Protein AF-A0A7J4PYP6-F1 (afdb_monomer_lite)

pLDDT: mean 80.67, std 8.99, range [39.91, 91.31]

Foldseek 3Di:
DPQFAAEDAPVCLVVCCVPVVVPCVVVVRRHDHDDPDDPVVVVVVRVPDGDWDDPDDPGPDIDTDQDDPPDDPVSSVVSVVVVVVVVCVPPNPVPDPWDWDDDPPDDIDTPD

Sequence (112 aa):
MLHSELLAQPSLMPQVAKALGQFLGPRN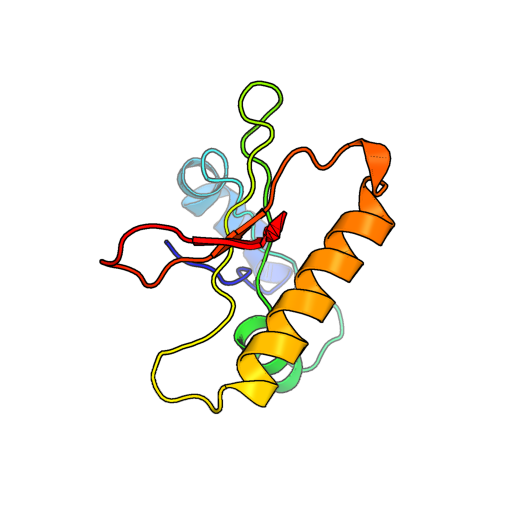KMPRPLIGMDVGKAVEETARSVFIRSKGKYLPTVHCMVATENMDVNAIAANIDEVVNAIIKRIGKQHIRSVYAKLTMSKPIRLI

Structure (mmCIF, N/CA/C/O backbone):
data_AF-A0A7J4PYP6-F1
#
_entry.id   AF-A0A7J4PYP6-F1
#
loop_
_atom_site.group_PDB
_atom_site.id
_atom_site.type_symbol
_atom_site.label_atom_id
_atom_site.label_alt_id
_atom_site.label_comp_id
_atom_site.label_asym_id
_atom_site.label_entity_id
_atom_site.label_seq_id
_atom_site.pdbx_PDB_ins_code
_atom_site.Cartn_x
_atom_site.Cartn_y
_atom_site.Cartn_z
_atom_site.occupancy
_atom_site.B_iso_or_equiv
_atom_site.auth_seq_id
_atom_site.auth_comp_id
_atom_site.auth_asym_id
_atom_site.auth_atom_id
_atom_site.pdbx_PDB_model_num
ATOM 1 N N . MET A 1 1 ? -3.802 12.523 -5.719 1.00 39.91 1 MET A N 1
ATOM 2 C CA . MET A 1 1 ? -2.715 11.542 -5.474 1.00 39.91 1 MET A CA 1
ATOM 3 C C . MET A 1 1 ? -2.772 10.511 -6.588 1.00 39.91 1 MET A C 1
ATOM 5 O O . MET A 1 1 ? -3.836 9.958 -6.786 1.00 39.91 1 MET A O 1
ATOM 9 N N . LEU A 1 2 ? -1.688 10.266 -7.331 1.00 42.44 2 LEU A N 1
ATOM 10 C CA . LEU A 1 2 ? -1.630 9.120 -8.257 1.00 42.44 2 LEU A CA 1
ATOM 11 C C . LEU A 1 2 ? -1.703 7.822 -7.434 1.00 42.44 2 LEU A C 1
ATOM 13 O O . LEU A 1 2 ? -0.788 7.581 -6.645 1.00 42.44 2 LEU A O 1
ATOM 17 N N . HIS A 1 3 ? -2.799 7.073 -7.539 1.00 54.75 3 HIS A N 1
ATOM 18 C CA . HIS A 1 3 ? -3.038 5.837 -6.776 1.00 54.75 3 HIS A CA 1
ATOM 19 C C . HIS A 1 3 ? -2.442 4.591 -7.452 1.00 54.75 3 HIS A C 1
ATOM 21 O O . HIS A 1 3 ? -2.402 3.530 -6.834 1.00 54.75 3 HIS A O 1
ATOM 27 N N . SER A 1 4 ? -1.961 4.735 -8.689 1.00 60.12 4 SER A N 1
ATOM 28 C CA . SER A 1 4 ? -1.439 3.652 -9.515 1.00 60.12 4 SER A CA 1
ATOM 29 C C . SER A 1 4 ? 0.073 3.466 -9.377 1.00 60.12 4 SER A C 1
ATOM 31 O O . SER A 1 4 ? 0.833 4.409 -9.119 1.00 60.12 4 SER A O 1
ATOM 33 N N . GLU A 1 5 ? 0.497 2.217 -9.551 1.00 70.12 5 GLU A N 1
ATOM 34 C CA . GLU A 1 5 ? 1.893 1.843 -9.747 1.00 70.12 5 GLU A CA 1
ATOM 35 C C . GLU A 1 5 ? 2.389 2.414 -11.088 1.00 70.12 5 GLU A C 1
ATOM 37 O O . GLU A 1 5 ? 1.638 2.499 -12.060 1.00 70.12 5 GLU A O 1
ATOM 42 N N . LEU A 1 6 ? 3.640 2.872 -11.133 1.00 79.69 6 LEU A N 1
ATOM 43 C CA . LEU A 1 6 ? 4.252 3.330 -12.379 1.00 79.69 6 LEU A CA 1
ATOM 44 C C . LEU A 1 6 ? 4.959 2.143 -13.020 1.00 79.69 6 LEU A C 1
ATOM 46 O O . LEU A 1 6 ? 5.733 1.459 -12.355 1.00 79.69 6 LEU A O 1
ATOM 50 N N . LEU A 1 7 ? 4.712 1.919 -14.303 1.00 82.00 7 LEU A N 1
ATOM 51 C CA . LEU A 1 7 ? 5.349 0.861 -15.075 1.00 82.00 7 LEU A CA 1
ATOM 52 C C . LEU A 1 7 ? 6.411 1.481 -15.978 1.00 82.00 7 LEU A C 1
ATOM 54 O O . LEU A 1 7 ? 6.186 2.538 -16.568 1.00 82.00 7 LEU A O 1
ATOM 58 N N . ALA A 1 8 ? 7.566 0.835 -16.092 1.00 83.00 8 ALA A N 1
ATOM 59 C CA . ALA A 1 8 ? 8.583 1.243 -17.052 1.00 83.00 8 ALA A CA 1
ATOM 60 C C . ALA A 1 8 ? 9.294 0.034 -17.661 1.00 83.00 8 ALA A C 1
ATOM 62 O O . ALA A 1 8 ? 9.459 -1.014 -17.029 1.00 83.00 8 ALA A O 1
ATOM 63 N N . GLN A 1 9 ? 9.716 0.192 -18.914 1.00 83.06 9 GLN A N 1
ATOM 64 C CA . GLN A 1 9 ? 10.488 -0.821 -19.616 1.00 83.06 9 GLN A CA 1
ATOM 65 C C . GLN A 1 9 ? 11.909 -0.894 -19.022 1.00 83.06 9 GLN A C 1
ATOM 67 O O . GLN A 1 9 ? 12.499 0.157 -18.750 1.00 83.06 9 GLN A O 1
ATOM 72 N N . PRO A 1 10 ? 12.489 -2.096 -18.829 1.00 83.56 10 PRO A N 1
ATOM 73 C CA . PRO A 1 10 ? 13.800 -2.248 -18.193 1.00 83.56 10 PRO A CA 1
ATOM 74 C C . PRO A 1 10 ? 14.926 -1.456 -18.872 1.00 83.56 10 PRO A C 1
ATOM 76 O O . PRO A 1 10 ? 15.783 -0.904 -18.186 1.00 83.56 10 PRO A O 1
ATOM 79 N N . SER A 1 11 ? 14.886 -1.331 -20.202 1.00 84.62 11 SER A N 1
ATOM 80 C CA . SER A 1 11 ? 15.855 -0.564 -21.000 1.00 84.62 11 SER A CA 1
ATOM 81 C C . SER A 1 11 ? 15.917 0.923 -20.631 1.00 84.62 11 SER A C 1
ATOM 83 O O . SER A 1 11 ? 16.969 1.545 -20.763 1.00 84.62 11 SER A O 1
ATOM 85 N N . LEU A 1 12 ? 14.814 1.495 -20.140 1.00 85.69 12 LEU A N 1
ATOM 86 C CA . LEU A 1 12 ? 14.694 2.921 -19.824 1.00 85.69 12 LEU A CA 1
ATOM 87 C C . LEU A 1 12 ? 14.910 3.233 -18.335 1.00 85.69 12 LEU A C 1
ATOM 89 O O . LEU A 1 12 ? 14.989 4.404 -17.959 1.00 85.69 12 LEU A O 1
ATOM 93 N N . MET A 1 13 ? 15.054 2.221 -17.475 1.00 86.12 13 MET A N 1
ATOM 94 C CA . MET A 1 13 ? 15.223 2.416 -16.029 1.00 86.12 13 MET A CA 1
ATOM 95 C C . MET A 1 13 ? 16.407 3.315 -15.635 1.00 86.12 13 MET A C 1
ATOM 97 O O . MET A 1 13 ? 16.220 4.139 -14.738 1.00 86.12 13 MET A O 1
ATOM 101 N N . PRO A 1 14 ? 17.585 3.264 -16.292 1.00 86.94 14 PRO A N 1
ATOM 102 C CA . PRO A 1 14 ? 18.684 4.177 -15.969 1.00 86.94 14 PRO A CA 1
ATOM 103 C C . PRO A 1 14 ? 18.323 5.651 -16.204 1.00 86.94 14 PRO A C 1
ATOM 105 O O . PRO A 1 14 ? 18.670 6.523 -15.404 1.00 86.94 14 PRO A O 1
ATOM 108 N N . GLN A 1 15 ? 17.580 5.937 -17.276 1.00 87.44 15 GLN A N 1
ATOM 109 C CA . GLN A 1 15 ? 17.133 7.293 -17.602 1.00 87.44 15 GLN A CA 1
ATOM 110 C C . GLN A 1 15 ? 16.035 7.761 -16.643 1.00 87.44 15 GLN A C 1
ATOM 112 O O . GLN A 1 15 ? 16.096 8.878 -16.129 1.00 87.44 15 GLN A O 1
ATOM 117 N N . VAL A 1 16 ? 15.071 6.887 -16.342 1.00 86.38 16 VAL A N 1
ATOM 118 C CA . VAL A 1 16 ? 13.986 7.153 -15.388 1.00 86.38 16 VAL A CA 1
ATOM 119 C C . VAL A 1 16 ? 14.536 7.402 -13.984 1.00 86.38 16 VAL A C 1
ATOM 121 O O . VAL A 1 16 ? 14.115 8.349 -13.323 1.00 86.38 16 VAL A O 1
ATOM 124 N N . ALA A 1 17 ? 15.514 6.615 -13.534 1.00 84.38 17 ALA A N 1
ATOM 125 C CA . ALA A 1 17 ? 16.160 6.813 -12.242 1.00 84.38 17 ALA A CA 1
ATOM 126 C C . ALA A 1 17 ? 16.876 8.170 -12.170 1.00 84.38 17 ALA A C 1
ATOM 128 O O . ALA A 1 17 ? 16.715 8.897 -11.190 1.00 84.38 17 ALA A O 1
ATOM 129 N N . LYS A 1 18 ? 17.609 8.550 -13.226 1.00 87.69 18 LYS A N 1
ATOM 130 C CA . LYS A 1 18 ? 18.333 9.827 -13.280 1.00 87.69 18 LYS A CA 1
ATOM 131 C C . LYS A 1 18 ? 17.394 11.037 -13.325 1.00 87.69 18 LYS A C 1
ATOM 133 O O . LYS A 1 18 ? 17.628 12.003 -12.607 1.00 87.69 18 LYS A O 1
ATOM 138 N N . ALA A 1 19 ? 16.349 10.993 -14.152 1.00 88.06 19 ALA A N 1
ATOM 139 C CA . ALA A 1 19 ? 15.453 12.131 -14.369 1.00 88.06 19 ALA A CA 1
ATOM 140 C C . ALA A 1 19 ? 14.334 12.235 -13.319 1.00 88.06 19 ALA A C 1
ATOM 142 O O . ALA A 1 19 ? 14.041 13.318 -12.819 1.00 88.06 19 ALA A O 1
ATOM 143 N N . LEU A 1 20 ? 13.696 11.112 -12.975 1.00 84.88 20 LEU A N 1
ATOM 144 C CA . LEU A 1 20 ? 12.503 11.073 -12.123 1.00 84.88 20 LEU A CA 1
ATOM 145 C C . LEU A 1 20 ? 12.787 10.571 -10.701 1.00 84.88 20 LEU A C 1
ATOM 147 O O . LEU A 1 20 ? 11.924 10.703 -9.832 1.00 84.88 20 LEU A O 1
ATOM 151 N N . GLY A 1 21 ? 13.984 10.045 -10.420 1.00 83.69 21 GLY A N 1
ATOM 152 C CA . GLY A 1 21 ? 14.340 9.506 -9.103 1.00 83.69 21 GLY A CA 1
ATOM 153 C C . GLY A 1 21 ? 14.227 10.529 -7.971 1.00 83.69 21 GLY A C 1
ATOM 154 O O . GLY A 1 21 ? 13.660 10.215 -6.924 1.00 83.69 21 GLY A O 1
ATOM 155 N N . GLN A 1 22 ? 14.666 11.773 -8.199 1.00 86.06 22 GLN A N 1
ATOM 156 C CA . GLN A 1 22 ? 14.588 12.846 -7.195 1.00 86.06 22 GLN A CA 1
ATOM 157 C C . GLN A 1 22 ? 13.139 13.206 -6.824 1.00 86.06 22 GLN A C 1
ATOM 159 O O . GLN A 1 22 ? 12.857 13.545 -5.677 1.00 86.06 22 GLN A O 1
ATOM 164 N N . PHE A 1 23 ? 12.201 13.082 -7.767 1.00 85.12 23 PHE A N 1
ATOM 165 C CA . PHE A 1 23 ? 10.788 13.410 -7.551 1.00 85.12 23 PHE A CA 1
ATOM 166 C C . PHE A 1 23 ? 9.978 12.225 -7.009 1.00 85.12 23 PHE A C 1
ATOM 168 O O . PHE A 1 23 ? 9.086 12.395 -6.171 1.00 85.12 23 PHE A O 1
ATOM 175 N N . LEU A 1 24 ? 10.261 11.017 -7.503 1.00 83.56 24 LEU A N 1
ATOM 176 C CA . LEU A 1 24 ? 9.517 9.800 -7.170 1.00 83.56 24 LEU A CA 1
ATOM 177 C C . LEU A 1 24 ? 10.020 9.118 -5.892 1.00 83.56 24 LEU A C 1
ATOM 179 O O . LEU A 1 24 ? 9.236 8.428 -5.235 1.00 83.56 24 LEU A O 1
ATOM 183 N N . GLY A 1 25 ? 11.281 9.338 -5.510 1.00 80.62 25 GLY A N 1
ATOM 184 C CA . GLY A 1 25 ? 11.888 8.817 -4.283 1.00 80.62 25 GLY A CA 1
ATOM 185 C C . GLY A 1 25 ? 11.168 9.287 -3.012 1.00 80.62 25 GLY A C 1
ATOM 186 O O . GLY A 1 25 ? 10.584 8.453 -2.322 1.00 80.62 25 GLY A O 1
ATOM 187 N N . PRO A 1 26 ? 11.086 10.605 -2.734 1.00 81.06 26 PRO A N 1
ATOM 188 C CA . PRO A 1 26 ? 10.410 11.136 -1.542 1.00 81.06 26 PRO A CA 1
ATOM 189 C C . PRO A 1 26 ? 8.924 10.779 -1.469 1.00 81.06 26 PRO A C 1
ATOM 191 O O . PRO A 1 26 ? 8.324 10.724 -0.397 1.00 81.06 26 PRO A O 1
ATOM 194 N N . ARG A 1 27 ? 8.304 10.532 -2.627 1.00 76.81 27 ARG A N 1
ATOM 195 C CA . ARG A 1 27 ? 6.901 10.127 -2.723 1.00 76.81 27 ARG A CA 1
ATOM 196 C C . ARG A 1 27 ? 6.684 8.630 -2.539 1.00 76.81 27 ARG A C 1
ATOM 198 O O . ARG A 1 27 ? 5.522 8.229 -2.516 1.00 76.81 27 ARG A O 1
ATOM 205 N N . ASN A 1 28 ? 7.749 7.831 -2.412 1.00 75.38 28 ASN A N 1
ATOM 206 C CA . ASN A 1 28 ? 7.696 6.376 -2.476 1.00 75.38 28 ASN A CA 1
ATOM 207 C C . ASN A 1 28 ? 6.862 5.947 -3.689 1.00 75.38 28 ASN A C 1
ATOM 209 O O . ASN A 1 28 ? 5.796 5.372 -3.514 1.00 75.38 28 ASN A O 1
ATOM 213 N N . LYS A 1 29 ? 7.287 6.283 -4.912 1.00 76.00 29 LYS A N 1
ATOM 214 C CA . LYS A 1 29 ? 6.610 5.891 -6.167 1.00 76.00 29 LYS A CA 1
ATOM 215 C C . LYS A 1 29 ? 7.592 5.433 -7.242 1.00 76.00 29 LYS A C 1
ATOM 217 O O . LYS A 1 29 ? 7.447 5.790 -8.406 1.00 76.00 29 LYS A O 1
ATOM 222 N N . MET A 1 30 ? 8.619 4.684 -6.849 1.00 80.19 30 MET A N 1
ATOM 223 C CA . MET A 1 30 ? 9.551 4.126 -7.828 1.00 80.19 30 MET A CA 1
ATOM 224 C C . MET A 1 30 ? 8.807 3.212 -8.817 1.00 80.19 30 MET A C 1
ATOM 226 O O . MET A 1 30 ? 7.978 2.416 -8.363 1.00 80.19 30 MET A O 1
ATOM 230 N N . PRO A 1 31 ? 9.069 3.337 -10.130 1.00 80.06 31 PRO A N 1
ATOM 231 C CA . PRO A 1 31 ? 8.427 2.499 -11.131 1.00 80.06 31 PRO A CA 1
ATOM 232 C C . PRO A 1 31 ? 8.865 1.039 -11.032 1.00 80.06 31 PRO A C 1
ATOM 234 O O . PRO A 1 31 ? 10.037 0.747 -10.790 1.00 80.06 31 PRO A O 1
ATOM 237 N N . ARG A 1 32 ? 7.927 0.122 -11.255 1.00 83.50 32 ARG A N 1
ATOM 238 C CA . ARG A 1 32 ? 8.184 -1.313 -11.337 1.00 83.50 32 ARG A CA 1
ATOM 239 C C . ARG A 1 32 ? 8.610 -1.680 -12.765 1.00 83.50 32 ARG A C 1
ATOM 241 O O . ARG A 1 32 ? 7.947 -1.262 -13.720 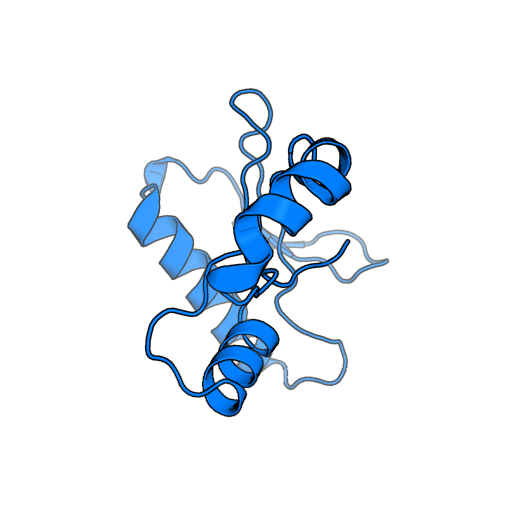1.00 83.50 32 ARG A O 1
ATOM 248 N N . PRO A 1 33 ? 9.701 -2.447 -12.940 1.00 80.44 33 PRO A N 1
ATOM 249 C CA . PRO A 1 33 ? 10.112 -2.911 -14.257 1.00 80.44 33 PRO A CA 1
ATOM 250 C C . PRO A 1 33 ? 9.125 -3.945 -14.800 1.00 80.44 33 PRO A C 1
ATOM 252 O O . PRO A 1 33 ? 8.758 -4.895 -14.106 1.00 80.44 33 PRO A O 1
ATOM 255 N N . LEU A 1 34 ? 8.732 -3.776 -16.060 1.00 81.44 34 LEU A N 1
ATOM 256 C CA . LEU A 1 34 ? 7.968 -4.772 -16.807 1.00 81.44 34 LEU A CA 1
ATOM 257 C C . LEU A 1 34 ? 8.915 -5.869 -17.302 1.00 81.44 34 LEU A C 1
ATOM 259 O O . LEU A 1 34 ? 9.664 -5.662 -18.255 1.00 81.44 34 LEU A O 1
ATOM 263 N N . ILE A 1 35 ? 8.904 -7.028 -16.641 1.00 75.94 35 ILE A N 1
ATOM 264 C CA . ILE A 1 35 ? 9.728 -8.185 -17.012 1.00 75.94 35 ILE A CA 1
ATOM 265 C C . ILE A 1 35 ? 8.794 -9.294 -17.505 1.00 75.94 35 ILE A C 1
ATOM 267 O O . ILE A 1 35 ? 8.034 -9.849 -16.718 1.00 75.94 35 ILE A O 1
ATOM 271 N N . GLY A 1 36 ? 8.830 -9.594 -18.806 1.00 69.75 36 GLY A N 1
ATOM 272 C CA . GLY A 1 36 ? 8.166 -10.768 -19.394 1.00 69.75 36 GLY A CA 1
ATOM 273 C C . GLY A 1 36 ? 6.629 -10.769 -19.414 1.00 69.75 36 GLY A C 1
ATOM 274 O O . GLY A 1 36 ? 6.046 -11.802 -19.726 1.00 69.75 36 GLY A O 1
ATOM 275 N N . MET A 1 37 ? 5.967 -9.653 -19.095 1.00 71.19 37 MET A N 1
ATOM 276 C CA . MET A 1 37 ? 4.504 -9.525 -19.122 1.00 71.19 37 MET A CA 1
ATOM 277 C C . MET A 1 37 ? 4.046 -8.734 -20.355 1.00 71.19 37 MET A C 1
ATOM 279 O O . MET A 1 37 ? 4.693 -7.759 -20.740 1.00 71.19 37 MET A O 1
ATOM 283 N N . ASP A 1 38 ? 2.919 -9.139 -20.946 1.00 79.31 38 ASP A N 1
ATOM 284 C CA . ASP A 1 38 ? 2.235 -8.361 -21.981 1.00 79.31 38 ASP A CA 1
ATOM 285 C C . ASP A 1 38 ? 1.830 -6.986 -21.423 1.00 79.31 38 ASP A C 1
ATOM 287 O O . ASP A 1 38 ? 1.232 -6.884 -20.346 1.00 79.31 38 ASP A O 1
ATOM 291 N N . VAL A 1 39 ? 2.167 -5.927 -22.160 1.00 78.62 39 VAL A N 1
ATOM 292 C CA . VAL A 1 39 ? 1.947 -4.535 -21.750 1.00 78.62 39 VAL A CA 1
ATOM 293 C C . VAL A 1 39 ? 0.460 -4.277 -21.511 1.00 78.62 39 VAL A C 1
ATOM 295 O O . VAL A 1 39 ? 0.115 -3.600 -20.545 1.00 78.62 39 VAL A O 1
ATOM 298 N N . GLY A 1 40 ? -0.419 -4.862 -22.334 1.00 80.62 40 GLY A N 1
ATOM 299 C CA . GLY A 1 40 ? -1.868 -4.700 -22.185 1.00 80.62 40 GLY A CA 1
ATOM 300 C C . GLY A 1 40 ? -2.372 -5.220 -20.838 1.00 80.62 40 GLY A C 1
ATOM 301 O O . GLY A 1 40 ? -3.027 -4.495 -20.089 1.00 80.62 40 GLY A O 1
ATOM 302 N N . LYS A 1 41 ? -1.979 -6.446 -20.476 1.00 81.81 41 LYS A N 1
ATOM 303 C CA . LYS A 1 41 ? -2.377 -7.076 -19.207 1.00 81.81 41 LYS A CA 1
ATOM 304 C C . LYS A 1 41 ? -1.813 -6.341 -17.996 1.00 81.81 41 LYS A C 1
ATOM 306 O O . LYS A 1 41 ? -2.544 -6.091 -17.042 1.00 81.81 41 LYS A O 1
ATOM 311 N N . ALA A 1 42 ? -0.545 -5.935 -18.057 1.00 80.31 42 ALA A N 1
ATOM 312 C CA . ALA A 1 42 ? 0.092 -5.202 -16.966 1.00 80.31 42 ALA A CA 1
ATOM 313 C C . ALA A 1 42 ? -0.614 -3.871 -16.667 1.00 80.31 42 ALA A C 1
ATOM 315 O O . ALA A 1 42 ? -0.777 -3.488 -15.505 1.00 80.31 42 ALA A O 1
ATOM 316 N N . VAL A 1 43 ? -1.045 -3.162 -17.715 1.00 82.12 43 VAL A N 1
ATOM 317 C CA . VAL A 1 43 ? -1.771 -1.896 -17.583 1.00 82.12 43 VAL A CA 1
ATOM 318 C C . VAL A 1 43 ? -3.156 -2.122 -16.983 1.00 82.12 43 VAL A C 1
ATOM 320 O O . VAL A 1 43 ? -3.533 -1.388 -16.069 1.00 82.12 43 VAL A O 1
ATOM 323 N N . GLU A 1 44 ? -3.891 -3.145 -17.427 1.00 83.25 44 GLU A N 1
ATOM 324 C CA . GLU A 1 44 ? -5.206 -3.469 -16.860 1.00 83.25 44 GLU A CA 1
ATOM 325 C C . GLU A 1 44 ? -5.136 -3.845 -15.376 1.00 83.25 44 GLU A C 1
ATOM 327 O O . GLU A 1 44 ? -5.924 -3.342 -14.571 1.00 83.25 44 GLU A O 1
ATOM 332 N N . GLU A 1 45 ? -4.182 -4.698 -14.998 1.00 80.81 45 GLU A N 1
ATOM 333 C CA . GLU A 1 45 ? -3.974 -5.092 -13.602 1.00 80.81 45 GLU A CA 1
ATOM 334 C C . GLU A 1 45 ? -3.630 -3.880 -12.737 1.00 80.81 45 GLU A C 1
ATOM 336 O O . GLU A 1 45 ? -4.232 -3.659 -11.683 1.00 80.81 45 GLU A O 1
ATOM 341 N N . THR A 1 46 ? -2.716 -3.038 -13.219 1.00 78.56 46 THR A N 1
ATOM 342 C CA . THR A 1 46 ? -2.297 -1.834 -12.499 1.00 78.56 46 THR A CA 1
ATOM 343 C C . THR A 1 46 ? -3.446 -0.837 -12.349 1.00 78.56 46 THR A C 1
ATOM 345 O O . THR A 1 46 ? -3.575 -0.218 -11.293 1.00 78.56 46 THR A O 1
ATOM 348 N N . ALA A 1 47 ? -4.305 -0.706 -13.364 1.00 78.06 47 ALA A N 1
ATOM 349 C CA . ALA A 1 47 ? -5.456 0.193 -13.348 1.00 78.06 47 ALA A CA 1
ATOM 350 C C . ALA A 1 47 ? -6.548 -0.241 -12.357 1.00 78.06 47 ALA A C 1
ATOM 352 O O . ALA A 1 47 ? -7.201 0.616 -11.763 1.00 78.06 47 ALA A O 1
ATOM 353 N N . ARG A 1 48 ? -6.743 -1.552 -12.165 1.00 80.50 48 ARG A N 1
ATOM 354 C CA . ARG A 1 48 ? -7.709 -2.098 -11.193 1.00 80.50 48 ARG A CA 1
ATOM 355 C C . ARG A 1 48 ? -7.143 -2.188 -9.775 1.00 80.50 48 ARG A C 1
ATOM 357 O O . ARG A 1 48 ? -7.905 -2.240 -8.813 1.00 80.50 48 ARG A O 1
ATOM 364 N N . SER A 1 49 ? -5.821 -2.218 -9.631 1.00 75.81 49 SER A N 1
ATOM 365 C CA . SER A 1 49 ? -5.162 -2.335 -8.332 1.00 75.81 49 SER A CA 1
ATOM 366 C C . SER A 1 49 ? -5.114 -1.011 -7.565 1.00 75.81 49 SER A C 1
ATOM 368 O O . SER A 1 49 ? -4.947 0.068 -8.136 1.00 75.81 49 SER A O 1
ATOM 370 N N . VAL A 1 50 ? -5.187 -1.098 -6.236 1.00 76.81 50 VAL A N 1
ATOM 371 C CA . VAL A 1 50 ? -4.959 0.040 -5.340 1.00 76.81 50 VAL A CA 1
ATOM 372 C C . VAL A 1 50 ? -3.703 -0.225 -4.531 1.00 76.81 50 VAL A C 1
ATOM 374 O O . VAL A 1 50 ? -3.620 -1.195 -3.777 1.00 76.81 50 VAL A O 1
ATOM 377 N N . PHE A 1 51 ? -2.710 0.652 -4.670 1.00 73.50 51 PHE A N 1
ATOM 378 C CA . PHE A 1 51 ? -1.443 0.468 -3.981 1.00 73.50 51 PHE A CA 1
ATOM 379 C C . PHE A 1 51 ? -1.467 1.109 -2.595 1.00 73.50 51 PHE A C 1
ATOM 381 O O . PHE A 1 51 ? -1.606 2.325 -2.437 1.00 73.50 51 PHE A O 1
ATOM 388 N N . ILE A 1 52 ? -1.256 0.281 -1.577 1.00 75.75 52 ILE A N 1
ATOM 389 C CA . ILE A 1 52 ? -1.279 0.691 -0.180 1.00 75.75 52 ILE A CA 1
ATOM 390 C C . ILE A 1 52 ? 0.157 0.932 0.310 1.00 75.75 52 ILE A C 1
ATOM 392 O O . ILE A 1 52 ? 0.965 0.005 0.367 1.00 75.75 52 ILE A O 1
ATOM 396 N N . ARG A 1 53 ? 0.491 2.178 0.684 1.00 73.12 53 ARG A N 1
ATOM 397 C CA . ARG A 1 53 ? 1.791 2.532 1.296 1.00 73.12 53 ARG A CA 1
ATOM 398 C C . ARG A 1 53 ? 1.587 3.155 2.667 1.00 73.12 53 ARG A C 1
ATOM 400 O O . ARG A 1 53 ? 0.813 4.098 2.807 1.00 73.12 53 ARG A O 1
ATOM 407 N N . SER A 1 54 ? 2.340 2.674 3.651 1.00 69.88 54 SER A N 1
ATOM 408 C CA . SER A 1 54 ? 2.435 3.321 4.958 1.00 69.88 54 SER A CA 1
ATOM 409 C C . SER A 1 54 ? 3.473 4.444 4.910 1.00 69.88 54 SER A C 1
ATOM 411 O O . SER A 1 54 ? 4.583 4.255 4.400 1.00 69.88 54 SER A O 1
ATOM 413 N N . LYS A 1 55 ? 3.119 5.630 5.416 1.00 64.75 55 LYS A N 1
ATOM 414 C CA . LYS A 1 55 ? 4.031 6.778 5.504 1.00 64.75 55 LYS A CA 1
ATOM 415 C C . LYS A 1 55 ? 4.848 6.699 6.795 1.00 64.75 55 LYS A C 1
ATOM 417 O O . LYS A 1 55 ? 4.647 7.474 7.721 1.00 64.75 55 LYS A O 1
ATOM 422 N N . GLY A 1 56 ? 5.814 5.783 6.812 1.00 60.72 56 GLY A N 1
ATOM 423 C CA . GLY A 1 56 ? 6.847 5.710 7.846 1.00 60.72 56 GLY A CA 1
ATOM 424 C C . GLY A 1 56 ? 6.350 5.329 9.247 1.00 60.72 56 GLY A C 1
ATOM 425 O O . GLY A 1 56 ? 5.165 5.155 9.508 1.00 60.72 56 GLY A O 1
ATOM 426 N N . LYS A 1 57 ? 7.306 5.186 10.170 1.00 57.41 57 LYS A N 1
ATOM 427 C CA . LYS A 1 57 ? 7.104 4.640 11.525 1.00 57.41 57 LYS A CA 1
ATOM 428 C C . LYS A 1 57 ? 6.198 5.503 12.424 1.00 57.41 57 LYS A C 1
ATOM 430 O O . LYS A 1 57 ? 5.667 4.999 13.405 1.00 57.41 57 LYS A O 1
ATOM 435 N N . TYR A 1 58 ? 6.031 6.786 12.091 1.00 58.91 58 TYR A N 1
ATOM 436 C CA . TYR A 1 58 ? 5.355 7.784 12.930 1.00 58.91 58 TYR A CA 1
ATOM 437 C C . TYR A 1 58 ? 3.853 7.943 12.643 1.00 58.91 58 TYR A C 1
ATOM 439 O O . TYR A 1 58 ? 3.144 8.535 13.450 1.00 58.91 58 TYR A O 1
ATOM 447 N N . LEU A 1 59 ? 3.352 7.407 11.525 1.00 70.31 59 LEU A N 1
ATOM 448 C CA . LEU A 1 59 ? 1.934 7.452 11.159 1.00 70.31 59 LEU A CA 1
ATOM 449 C C . LEU A 1 59 ? 1.474 6.039 10.769 1.00 70.31 59 LEU A C 1
ATOM 451 O O . LEU A 1 59 ? 1.500 5.696 9.586 1.00 70.31 59 LEU A O 1
ATOM 455 N N . PRO A 1 60 ? 1.039 5.201 11.732 1.00 73.94 60 PRO A N 1
ATOM 456 C CA . PRO A 1 60 ? 0.531 3.852 11.469 1.00 73.94 60 PRO A CA 1
ATOM 457 C C . PRO A 1 60 ? -0.897 3.890 10.895 1.00 73.94 60 PRO A C 1
ATOM 459 O O . PRO A 1 60 ? -1.745 3.074 11.246 1.00 73.94 60 PRO A O 1
ATOM 462 N N . THR A 1 61 ? -1.190 4.869 10.040 1.00 79.88 61 THR A N 1
ATOM 463 C CA . THR A 1 61 ? -2.475 5.018 9.369 1.00 79.88 61 THR A CA 1
ATOM 464 C C . THR A 1 61 ? -2.302 4.804 7.881 1.00 79.88 61 THR A C 1
ATOM 466 O O . THR A 1 61 ? -1.317 5.200 7.253 1.00 79.88 61 THR A O 1
ATOM 469 N N . VAL A 1 62 ? -3.298 4.145 7.312 1.00 82.31 62 VAL A N 1
ATOM 470 C CA . VAL A 1 62 ? -3.338 3.802 5.906 1.00 82.31 62 VAL A CA 1
ATOM 471 C C . VAL A 1 62 ? -4.663 4.291 5.352 1.00 82.31 62 VAL A C 1
ATOM 473 O O . VAL A 1 62 ? -5.711 4.104 5.964 1.00 82.31 62 VAL A O 1
ATOM 476 N N . HIS A 1 63 ? -4.603 4.921 4.185 1.00 84.38 63 HIS A N 1
ATOM 477 C CA . HIS A 1 63 ? -5.772 5.418 3.478 1.00 84.38 63 HIS A CA 1
ATOM 478 C C . HIS A 1 63 ? -5.755 4.857 2.062 1.00 84.38 63 HIS A C 1
ATOM 480 O O . HIS A 1 63 ? -4.711 4.855 1.407 1.00 84.38 63 HIS A O 1
ATOM 486 N N . CYS A 1 64 ? -6.905 4.384 1.601 1.00 84.31 64 CYS A N 1
ATOM 487 C CA . CYS A 1 64 ? -7.080 3.849 0.261 1.00 84.31 64 CYS A CA 1
ATOM 488 C C . CYS A 1 64 ? -8.447 4.257 -0.290 1.00 84.31 64 CYS A C 1
ATOM 490 O O . CYS A 1 64 ? -9.379 4.540 0.464 1.00 84.31 64 CYS A O 1
ATOM 492 N N . MET A 1 65 ? -8.535 4.319 -1.614 1.00 84.25 65 MET A N 1
ATOM 493 C CA . MET A 1 65 ? -9.792 4.495 -2.327 1.00 84.25 65 MET A CA 1
ATOM 494 C C . MET A 1 65 ? -10.352 3.107 -2.625 1.00 84.25 65 MET A C 1
ATOM 496 O O . MET A 1 65 ? -9.637 2.283 -3.185 1.00 84.25 65 MET A O 1
ATOM 500 N N . VAL A 1 66 ? -11.597 2.854 -2.230 1.00 84.06 66 VAL A N 1
ATOM 501 C CA . VAL A 1 66 ? -12.236 1.528 -2.348 1.00 84.06 66 VAL A CA 1
ATOM 502 C C . VAL A 1 66 ? -13.326 1.476 -3.419 1.00 84.06 66 VAL A C 1
ATOM 504 O O . VAL A 1 66 ? -13.610 0.404 -3.948 1.00 84.06 66 VAL A O 1
ATOM 507 N N . ALA A 1 67 ? -13.936 2.619 -3.747 1.00 83.44 67 ALA A N 1
ATOM 508 C CA . ALA A 1 67 ? -15.046 2.704 -4.688 1.00 83.44 67 ALA A CA 1
ATOM 509 C C . ALA A 1 67 ? -15.282 4.140 -5.180 1.00 83.44 67 ALA A C 1
ATOM 511 O O . ALA A 1 67 ? -14.667 5.095 -4.698 1.00 83.44 67 ALA A O 1
ATOM 512 N N . THR A 1 68 ? -16.219 4.266 -6.119 1.00 84.25 68 THR A N 1
ATOM 513 C CA . THR A 1 68 ? -16.834 5.531 -6.543 1.00 84.25 68 THR A CA 1
ATOM 514 C C . THR A 1 68 ? -18.324 5.522 -6.193 1.00 84.25 68 THR A C 1
ATOM 516 O O . THR A 1 68 ? -18.900 4.454 -5.998 1.00 84.25 68 THR A O 1
ATOM 519 N N . GLU A 1 69 ? -18.954 6.697 -6.111 1.00 82.19 69 GLU A N 1
ATOM 520 C CA . GLU A 1 69 ? -20.367 6.844 -5.702 1.00 82.19 69 GLU A CA 1
ATOM 521 C C . GLU A 1 69 ? -21.362 6.160 -6.654 1.00 82.19 69 GLU A C 1
ATOM 523 O O . GLU A 1 69 ? -22.473 5.838 -6.251 1.00 82.19 69 GLU A O 1
ATOM 528 N N . ASN A 1 70 ? -20.951 5.884 -7.894 1.00 85.31 70 ASN A N 1
ATOM 529 C CA . ASN A 1 70 ? -21.795 5.258 -8.914 1.00 85.31 70 ASN A CA 1
ATOM 530 C C . ASN A 1 70 ? -21.837 3.717 -8.830 1.00 85.31 70 ASN A C 1
ATOM 532 O O . ASN A 1 70 ? -22.445 3.084 -9.690 1.00 85.31 70 ASN A O 1
ATOM 536 N N . MET A 1 71 ? -21.148 3.097 -7.864 1.00 87.25 71 MET A N 1
ATOM 537 C CA . MET A 1 71 ? -21.101 1.636 -7.711 1.00 87.25 71 MET A CA 1
ATOM 538 C C . MET A 1 71 ? -22.204 1.116 -6.782 1.00 87.2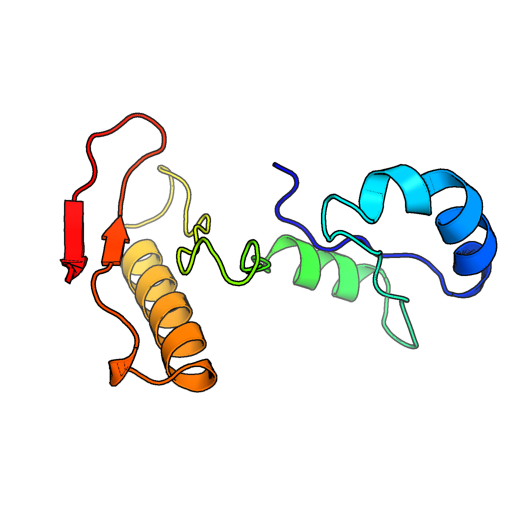5 71 MET A C 1
ATOM 540 O O . MET A 1 71 ? -22.642 1.814 -5.871 1.00 87.25 71 MET A O 1
ATOM 544 N N . ASP A 1 72 ? -22.613 -0.140 -6.984 1.00 91.31 72 ASP A N 1
ATOM 545 C CA . ASP A 1 72 ? -23.590 -0.803 -6.114 1.00 91.31 72 ASP A CA 1
ATOM 546 C C . ASP A 1 72 ? -23.052 -1.012 -4.691 1.00 91.31 72 ASP A C 1
ATOM 548 O O . ASP A 1 72 ? -21.887 -1.368 -4.493 1.00 91.31 72 ASP A O 1
ATOM 552 N N . VAL A 1 73 ? -23.923 -0.855 -3.695 1.00 87.31 73 VAL A N 1
ATOM 553 C CA . VAL A 1 73 ? -23.557 -0.900 -2.271 1.00 87.31 73 VAL A CA 1
ATOM 554 C C . VAL A 1 73 ? -22.961 -2.256 -1.880 1.00 87.31 73 VAL A C 1
ATOM 556 O O . VAL A 1 73 ? -22.003 -2.297 -1.105 1.00 87.31 73 VAL A O 1
ATOM 559 N N . ASN A 1 74 ? -23.453 -3.361 -2.453 1.00 89.38 74 ASN A N 1
ATOM 560 C CA . ASN A 1 74 ? -22.927 -4.696 -2.151 1.00 89.38 74 ASN A CA 1
ATOM 561 C C . ASN A 1 74 ? -21.498 -4.875 -2.675 1.00 89.38 74 ASN A C 1
ATOM 563 O O . ASN A 1 74 ? -20.649 -5.445 -1.990 1.00 89.38 74 ASN A O 1
ATOM 567 N N . ALA A 1 75 ? -21.211 -4.344 -3.867 1.00 88.50 75 ALA A N 1
ATOM 568 C CA . ALA A 1 75 ? -19.867 -4.372 -4.436 1.00 88.50 75 ALA A CA 1
ATOM 569 C C . ALA A 1 75 ? -18.890 -3.514 -3.614 1.00 88.50 75 ALA A C 1
ATOM 571 O O . ALA A 1 75 ? -17.739 -3.902 -3.413 1.00 88.50 75 ALA A O 1
ATOM 572 N N . ILE A 1 76 ? -19.348 -2.371 -3.091 1.00 87.56 76 ILE A N 1
ATOM 573 C CA . ILE A 1 76 ? -18.539 -1.515 -2.212 1.00 87.56 76 ILE A CA 1
ATOM 574 C C . ILE A 1 76 ? -18.194 -2.249 -0.912 1.00 87.56 76 ILE A C 1
ATOM 576 O O . ILE A 1 76 ? -17.034 -2.235 -0.501 1.00 87.56 76 ILE A O 1
ATOM 580 N N . ALA A 1 77 ? -19.172 -2.906 -0.282 1.00 87.88 77 ALA A N 1
ATOM 581 C CA . ALA A 1 77 ? -18.948 -3.683 0.935 1.00 87.88 77 ALA A CA 1
ATOM 582 C C . ALA A 1 77 ? -17.933 -4.816 0.704 1.00 87.88 77 ALA A C 1
ATOM 584 O O . ALA A 1 77 ? -16.949 -4.911 1.436 1.00 87.88 77 ALA A O 1
ATOM 585 N N . ALA A 1 78 ? -18.099 -5.583 -0.379 1.00 90.25 78 ALA A N 1
ATOM 586 C CA . ALA A 1 78 ? -17.173 -6.652 -0.748 1.00 90.25 78 ALA A CA 1
ATOM 587 C C . ALA A 1 78 ? -15.737 -6.140 -0.975 1.00 90.25 78 ALA A C 1
ATOM 589 O O . ALA A 1 78 ? -14.776 -6.749 -0.506 1.00 90.25 78 ALA A O 1
ATOM 590 N N . ASN A 1 79 ? -15.576 -4.987 -1.634 1.00 89.56 79 ASN A N 1
ATOM 591 C CA . ASN A 1 79 ? -14.262 -4.372 -1.830 1.00 89.56 79 ASN A CA 1
ATOM 592 C C . ASN A 1 79 ? -13.621 -3.931 -0.507 1.00 89.56 79 ASN A C 1
ATOM 594 O O . ASN A 1 79 ? -12.413 -4.092 -0.323 1.00 89.56 79 ASN A O 1
ATOM 598 N N . ILE A 1 80 ? -14.406 -3.361 0.413 1.00 87.81 80 ILE A N 1
ATOM 599 C CA . ILE A 1 80 ? -13.913 -2.955 1.736 1.00 87.81 80 ILE A CA 1
ATOM 600 C C . ILE A 1 80 ? -13.434 -4.181 2.516 1.00 87.81 80 ILE A C 1
ATOM 602 O O . ILE A 1 80 ? -12.331 -4.149 3.067 1.00 87.81 80 ILE A O 1
ATOM 606 N N . ASP A 1 81 ? -14.214 -5.262 2.518 1.00 88.88 81 ASP A N 1
ATOM 607 C CA . ASP A 1 81 ? -13.851 -6.508 3.190 1.00 88.88 81 ASP A CA 1
ATOM 608 C C . ASP A 1 81 ? -12.568 -7.110 2.614 1.00 88.88 81 ASP A C 1
ATOM 610 O O . ASP A 1 81 ? -11.677 -7.501 3.371 1.00 88.88 81 ASP A O 1
ATOM 614 N N . GLU A 1 82 ? -12.412 -7.123 1.288 1.00 89.25 82 GLU A N 1
ATOM 615 C CA . GLU A 1 82 ? -11.205 -7.641 0.640 1.00 89.25 82 GLU A CA 1
ATOM 616 C C . GLU A 1 82 ? -9.959 -6.831 1.027 1.00 89.25 82 GLU A C 1
ATOM 618 O O . GLU A 1 82 ? -8.917 -7.395 1.376 1.00 89.25 82 GLU A O 1
ATOM 623 N N . VAL A 1 83 ? -10.070 -5.499 1.060 1.00 87.25 83 VAL A N 1
ATOM 624 C CA . VAL A 1 83 ? -8.972 -4.622 1.488 1.00 87.25 83 VAL A CA 1
ATOM 625 C C . VAL A 1 83 ? -8.622 -4.843 2.960 1.00 87.25 83 VAL A C 1
ATOM 627 O O . VAL A 1 83 ? -7.441 -4.958 3.305 1.00 87.25 83 VAL A O 1
ATOM 630 N N . VAL A 1 84 ? -9.619 -4.929 3.842 1.00 85.88 84 VAL A N 1
ATOM 631 C CA . VAL A 1 84 ? -9.403 -5.182 5.274 1.00 85.88 84 VAL A CA 1
ATOM 632 C C . VAL A 1 84 ? -8.755 -6.552 5.480 1.00 85.88 84 VAL A C 1
ATOM 634 O O . VAL A 1 84 ? -7.774 -6.661 6.220 1.00 85.88 84 VAL A O 1
ATOM 637 N N . ASN A 1 85 ? -9.218 -7.582 4.774 1.00 88.25 85 ASN A N 1
ATOM 638 C CA . ASN A 1 85 ? -8.650 -8.927 4.826 1.00 88.25 85 ASN A CA 1
ATOM 639 C C . ASN A 1 85 ? -7.204 -8.966 4.319 1.00 88.25 85 ASN A C 1
ATOM 641 O O . ASN A 1 85 ? -6.354 -9.600 4.948 1.00 88.25 85 ASN A O 1
ATOM 645 N N . ALA A 1 86 ? -6.885 -8.258 3.233 1.00 86.81 86 ALA A N 1
ATOM 646 C CA . ALA A 1 86 ? -5.519 -8.145 2.726 1.00 86.81 86 ALA A CA 1
ATOM 647 C C . ALA A 1 86 ? -4.572 -7.487 3.749 1.00 86.81 86 ALA A C 1
ATOM 649 O O . ALA A 1 86 ? -3.434 -7.932 3.927 1.00 86.81 86 ALA A O 1
ATOM 650 N N . ILE A 1 87 ? -5.047 -6.467 4.472 1.00 84.25 87 ILE A N 1
ATOM 651 C CA . ILE A 1 87 ? -4.279 -5.806 5.537 1.00 84.25 87 ILE A CA 1
ATOM 652 C C . ILE A 1 87 ? -4.105 -6.738 6.744 1.00 84.25 87 ILE A C 1
ATOM 654 O O . ILE A 1 87 ? -2.991 -6.870 7.260 1.00 84.25 87 ILE A O 1
ATOM 658 N N . ILE A 1 88 ? -5.171 -7.425 7.167 1.00 86.00 88 ILE A N 1
ATOM 659 C CA . ILE A 1 88 ? -5.133 -8.387 8.277 1.00 86.00 88 ILE A CA 1
ATOM 660 C C . ILE A 1 88 ? -4.144 -9.516 7.983 1.00 86.00 88 ILE A C 1
ATOM 662 O O . ILE A 1 88 ? -3.358 -9.857 8.862 1.00 86.00 88 ILE A O 1
ATOM 666 N N . LYS A 1 89 ? -4.125 -10.057 6.758 1.00 87.19 89 LYS A N 1
ATOM 667 C CA . LYS A 1 89 ? -3.174 -11.108 6.353 1.00 87.19 89 LYS A CA 1
ATOM 668 C C . LYS A 1 89 ? -1.714 -10.669 6.495 1.00 87.19 89 LYS A C 1
ATOM 670 O O . LYS A 1 89 ? -0.857 -11.502 6.768 1.00 87.19 89 LYS A O 1
ATOM 675 N N . ARG A 1 90 ? -1.419 -9.378 6.310 1.00 82.69 90 ARG A N 1
ATOM 676 C CA . ARG A 1 90 ? -0.046 -8.854 6.328 1.00 82.69 90 ARG A CA 1
ATOM 677 C C . ARG A 1 90 ? 0.434 -8.414 7.709 1.00 82.69 90 ARG A C 1
ATOM 679 O O . ARG A 1 90 ? 1.610 -8.585 8.008 1.00 82.69 90 ARG A O 1
ATOM 686 N N . ILE A 1 91 ? -0.433 -7.788 8.503 1.00 80.31 91 ILE A N 1
ATOM 687 C CA . ILE A 1 91 ? -0.055 -7.146 9.776 1.00 80.31 91 ILE A CA 1
ATOM 688 C C . IL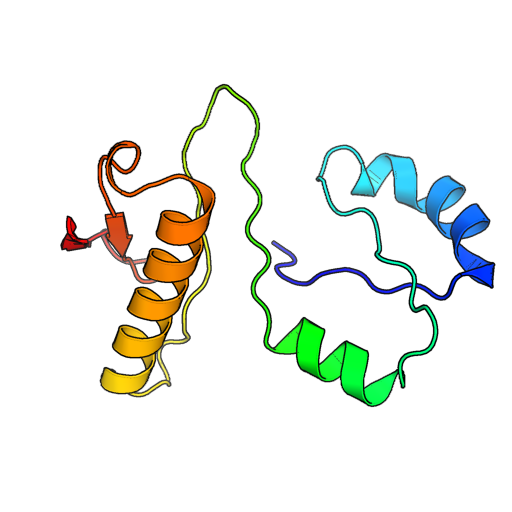E A 1 91 ? -0.623 -7.913 10.978 1.00 80.31 91 ILE A C 1
ATOM 690 O O . ILE A 1 91 ? -0.030 -7.886 12.046 1.00 80.31 91 ILE A O 1
ATOM 694 N N . GLY A 1 92 ? -1.727 -8.642 10.809 1.00 80.69 92 GLY A N 1
ATOM 695 C CA . GLY A 1 92 ? -2.447 -9.322 11.884 1.00 80.69 92 GLY A CA 1
ATOM 696 C C . GLY A 1 92 ? -3.539 -8.445 12.506 1.00 80.69 92 GLY A C 1
ATOM 697 O O . GLY A 1 92 ? -3.374 -7.240 12.700 1.00 80.69 92 GLY A O 1
ATOM 698 N N . LYS A 1 93 ? -4.679 -9.061 12.849 1.00 80.25 93 LYS A N 1
ATOM 699 C CA . LYS A 1 93 ? -5.890 -8.360 13.326 1.00 80.25 93 LYS A CA 1
ATOM 700 C C . LYS A 1 93 ? -5.668 -7.575 14.628 1.00 80.25 93 LYS A C 1
ATOM 702 O O . LYS A 1 93 ? -6.324 -6.568 14.855 1.00 80.25 93 LYS A O 1
ATOM 707 N N . GLN A 1 94 ? -4.713 -8.006 15.453 1.00 81.44 94 GLN A N 1
ATOM 708 C CA . GLN A 1 94 ? -4.418 -7.408 16.761 1.00 81.44 94 GLN A CA 1
ATOM 709 C C . GLN A 1 94 ? -3.798 -6.006 16.675 1.00 81.44 94 GLN A C 1
ATOM 711 O O . GLN A 1 94 ? -3.851 -5.244 17.635 1.00 81.44 94 G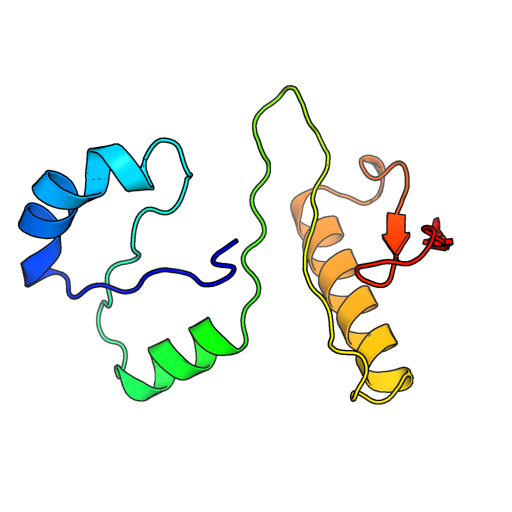LN A O 1
ATOM 716 N N . HIS A 1 95 ? -3.234 -5.646 15.522 1.00 80.94 95 HIS A N 1
ATOM 717 C CA . HIS A 1 95 ? -2.580 -4.355 15.317 1.00 80.94 95 HIS A CA 1
ATOM 718 C C . HIS A 1 95 ? -3.514 -3.287 14.725 1.00 80.94 95 HIS A C 1
ATOM 720 O O . HIS A 1 95 ? -3.086 -2.155 14.496 1.00 80.94 95 HIS A O 1
ATOM 726 N N . ILE A 1 96 ? -4.787 -3.617 14.478 1.00 82.94 96 ILE A N 1
ATOM 727 C CA . ILE A 1 96 ? -5.776 -2.697 13.907 1.00 82.94 96 ILE A CA 1
ATOM 728 C C . ILE A 1 96 ? -6.638 -2.134 15.037 1.00 82.94 96 ILE A C 1
ATOM 730 O O . ILE A 1 96 ? -7.439 -2.847 15.634 1.00 82.94 96 ILE A O 1
ATOM 734 N N . ARG A 1 97 ? -6.485 -0.837 15.326 1.00 83.31 97 ARG A N 1
ATOM 735 C CA . ARG A 1 97 ? -7.253 -0.158 16.384 1.00 83.31 97 ARG A CA 1
ATOM 736 C C . ARG A 1 97 ? -8.662 0.236 15.944 1.00 83.31 97 ARG A C 1
ATOM 738 O O . ARG A 1 97 ? -9.589 0.163 16.741 1.00 83.31 97 ARG A O 1
ATOM 745 N N . SER A 1 98 ? -8.798 0.745 14.726 1.00 83.06 98 SER A N 1
ATOM 746 C CA . SER A 1 98 ? -10.063 1.253 14.196 1.00 83.06 98 SER A CA 1
ATOM 747 C C . SER A 1 98 ? -10.024 1.344 12.679 1.00 83.06 98 SER A C 1
ATOM 749 O O . SER A 1 98 ? -8.956 1.500 12.079 1.00 83.06 98 SER A O 1
ATOM 751 N N . VAL A 1 99 ? -11.202 1.251 12.067 1.00 86.31 99 VAL A N 1
ATOM 752 C CA . VAL A 1 99 ? -11.392 1.385 10.619 1.00 86.31 99 VAL A CA 1
ATOM 753 C C . VAL A 1 99 ? -12.482 2.420 10.372 1.00 86.31 99 VAL A C 1
ATOM 755 O O . VAL A 1 99 ? -13.561 2.355 10.960 1.00 86.31 99 VAL A O 1
ATOM 758 N N . TYR A 1 100 ? -12.191 3.382 9.498 1.00 88.38 100 TYR A N 1
ATOM 759 C CA . TYR A 1 100 ? -13.112 4.457 9.140 1.00 88.38 100 TYR A CA 1
ATOM 760 C C . TYR A 1 100 ? -13.379 4.444 7.641 1.00 88.38 100 TYR A C 1
ATOM 762 O O . TYR A 1 100 ? -12.444 4.338 6.847 1.00 88.38 100 TYR A O 1
ATOM 770 N N . ALA A 1 101 ? -14.641 4.633 7.268 1.00 88.00 101 ALA A N 1
ATOM 771 C CA . ALA A 1 101 ? -15.066 4.845 5.894 1.00 88.0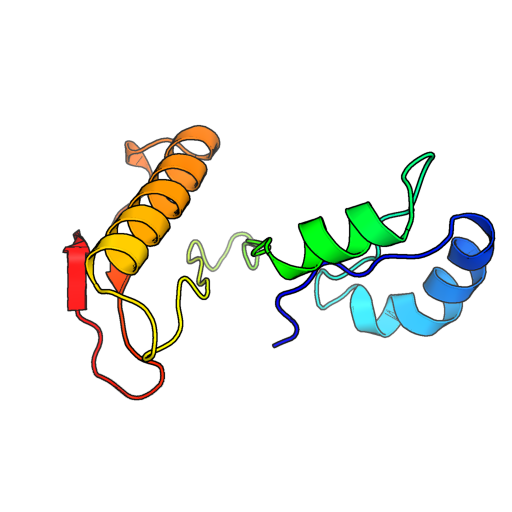0 101 ALA A CA 1
ATOM 772 C C . ALA A 1 101 ? -15.722 6.224 5.771 1.00 88.00 101 ALA A C 1
ATOM 774 O O . ALA A 1 101 ? -16.479 6.657 6.641 1.00 88.00 101 ALA A O 1
ATOM 775 N N . LYS A 1 102 ? -15.404 6.945 4.696 1.00 87.06 102 LYS A N 1
ATOM 776 C CA . LYS A 1 102 ? -16.020 8.233 4.364 1.00 87.06 102 LYS A CA 1
ATOM 777 C C . LYS A 1 102 ? -16.128 8.391 2.857 1.00 87.06 102 LYS A C 1
ATOM 779 O O . LYS A 1 102 ? -15.280 7.879 2.129 1.00 87.06 102 LYS A O 1
ATOM 784 N N . LEU A 1 103 ? -17.104 9.176 2.416 1.00 86.69 103 LEU A N 1
ATOM 785 C CA . LEU A 1 103 ? -17.069 9.784 1.089 1.00 86.69 103 LEU A CA 1
ATOM 786 C C . LEU A 1 103 ? -16.046 10.921 1.094 1.00 86.69 103 LEU A C 1
ATOM 788 O O . LEU A 1 103 ? -15.678 11.428 2.156 1.00 86.69 103 LEU A O 1
ATOM 792 N N . THR A 1 104 ? -15.599 11.363 -0.079 1.00 85.69 104 THR A N 1
ATOM 793 C CA . THR A 1 104 ? -14.533 12.372 -0.216 1.00 85.69 104 THR A CA 1
ATOM 794 C C . THR A 1 104 ? -14.787 13.615 0.652 1.00 85.69 104 THR A C 1
ATOM 796 O O . THR A 1 104 ? -13.889 14.066 1.373 1.00 85.69 104 THR A O 1
ATOM 799 N N . MET A 1 105 ? -16.036 14.091 0.682 1.00 89.81 105 MET A N 1
ATOM 800 C CA . MET A 1 105 ? -16.449 15.321 1.370 1.00 89.81 105 MET A CA 1
ATOM 801 C C . MET A 1 105 ? -17.289 15.090 2.638 1.00 89.81 105 MET A C 1
ATOM 803 O O . MET A 1 105 ? -17.613 16.050 3.333 1.00 89.81 105 MET A O 1
ATOM 807 N N . SER A 1 106 ? -17.643 13.844 2.974 1.00 83.81 106 SER A N 1
ATOM 808 C CA . SER A 1 106 ? -18.528 13.562 4.111 1.00 83.81 106 SER A CA 1
ATOM 809 C C . SER A 1 106 ? -17.774 13.409 5.434 1.00 83.81 106 SER A C 1
ATOM 811 O O . SER A 1 106 ? -16.551 13.212 5.485 1.00 83.81 106 SER A O 1
ATOM 813 N N . LYS A 1 107 ? -18.541 13.448 6.532 1.00 86.62 107 LYS A N 1
ATOM 814 C CA . LYS A 1 107 ? -18.059 13.018 7.847 1.00 86.62 107 LYS A CA 1
ATOM 815 C C . LYS A 1 107 ? -17.739 11.513 7.827 1.00 86.62 107 LYS A C 1
ATOM 817 O O . LYS A 1 107 ? -18.429 10.763 7.132 1.00 86.62 107 LYS A O 1
ATOM 822 N N . PRO A 1 108 ? -16.695 11.078 8.552 1.00 86.56 108 PRO A N 1
ATOM 823 C CA . PRO A 1 108 ? -16.319 9.675 8.622 1.00 86.56 108 PRO A CA 1
ATOM 824 C C . PRO A 1 108 ? -17.245 8.869 9.523 1.00 86.56 108 PRO A C 1
ATOM 826 O O . PRO A 1 108 ? -17.643 9.322 10.594 1.00 86.56 108 PRO A O 1
ATOM 829 N N . ILE A 1 109 ? -17.531 7.650 9.081 1.00 87.62 109 ILE A N 1
ATOM 830 C CA . ILE A 1 109 ? -18.266 6.634 9.821 1.00 87.62 109 ILE A CA 1
ATOM 831 C C . ILE A 1 109 ? -17.248 5.610 10.313 1.00 87.62 109 ILE A C 1
ATOM 833 O O . ILE A 1 109 ? -16.365 5.173 9.570 1.00 87.62 109 ILE A O 1
ATOM 837 N N . ARG A 1 110 ? -17.348 5.256 11.592 1.00 85.56 110 ARG A N 1
ATOM 838 C CA . ARG A 1 110 ? -16.511 4.229 12.203 1.00 85.56 110 ARG A CA 1
ATOM 839 C C . ARG A 1 110 ? -17.142 2.861 11.958 1.00 85.56 110 ARG A C 1
ATOM 841 O O . ARG A 1 110 ? -18.300 2.666 12.306 1.00 85.56 110 ARG A O 1
ATOM 848 N N . LEU A 1 111 ? -16.376 1.947 11.369 1.00 79.88 111 LEU A N 1
ATOM 849 C CA . LEU A 1 111 ? -16.787 0.559 11.141 1.00 79.88 111 LEU A CA 1
ATOM 850 C C . LEU A 1 111 ? -16.348 -0.355 12.296 1.00 79.88 111 LEU A C 1
ATOM 852 O O . LEU A 1 111 ? -17.062 -1.292 12.638 1.00 79.88 111 LEU A O 1
ATOM 856 N N . ILE A 1 112 ? -15.180 -0.069 12.893 1.00 65.62 112 ILE A N 1
ATOM 857 C CA . ILE A 1 112 ? -14.556 -0.804 14.013 1.00 65.62 112 ILE A CA 1
ATOM 858 C C . ILE A 1 112 ? -13.899 0.197 14.963 1.00 65.62 112 ILE A C 1
ATOM 860 O O . ILE A 1 112 ? -13.271 1.164 14.470 1.00 65.62 112 ILE A O 1
#

Radius of gyration: 16.81 Å; chains: 1; bounding box: 42×26×39 Å

Secondary structure (DSSP, 8-state):
---SPPEE-GGGHHHHHHHHHHHHTTTT-PPEE--SS-HHHHHHHHHH--------TT----------TTS-HHHHHHHHHHHHHHHHHHH-GGG----EE--TTSPPEE--